Protein AF-G3J0A9-F1 (afdb_monomer)

Foldseek 3Di:
DPPQKAFLVRLLVVLCVLCVVVVLCVVPVDQSVVVSVVVPPPDDDPPRDCLDDFDWDADPVRGIIGGNVSSVCSNPPRVVVVSVVSVVLVVQCVVCVVVVHDDDDDPPDPDPPPDPPDDD

Solvent-accessible surface area (backbone atoms only — not comparable to full-atom values): 7684 Å² total; per-residue (Å²): 135,80,82,54,63,31,44,64,72,55,48,52,51,50,54,53,52,52,31,52,76,69,71,37,52,86,80,49,83,77,53,59,71,44,60,74,61,38,88,75,56,93,80,81,56,98,83,61,78,82,72,72,80,78,72,69,50,66,51,99,85,67,52,60,30,29,44,53,65,55,54,50,48,40,46,63,71,46,46,40,61,54,48,53,52,51,50,51,53,52,50,53,41,50,52,24,53,74,69,76,41,86,72,77,91,73,77,87,71,82,71,77,82,78,72,95,76,86,91,129

Structure (mmCIF, N/CA/C/O backbone):
data_AF-G3J0A9-F1
#
_entry.id   AF-G3J0A9-F1
#
loop_
_atom_site.group_PDB
_atom_site.id
_atom_site.type_symbol
_atom_site.label_atom_id
_atom_site.label_alt_id
_atom_site.label_comp_id
_atom_site.label_asym_id
_atom_site.label_entity_id
_atom_site.label_seq_id
_atom_site.pdbx_PDB_ins_code
_atom_site.Cartn_x
_atom_site.Cartn_y
_atom_site.Cartn_z
_atom_site.occupancy
_atom_site.B_iso_or_equiv
_atom_site.auth_seq_id
_atom_site.auth_comp_id
_atom_site.auth_asym_id
_atom_site.auth_atom_id
_atom_site.pdbx_PDB_model_num
ATOM 1 N N . MET A 1 1 ? -8.896 -13.079 22.895 1.00 36.56 1 MET A N 1
ATOM 2 C CA . MET A 1 1 ? -9.423 -12.081 21.939 1.00 36.56 1 MET A CA 1
ATOM 3 C C . MET A 1 1 ? -8.400 -10.963 21.813 1.00 36.56 1 MET A C 1
ATOM 5 O O . MET A 1 1 ? -8.344 -10.094 22.673 1.00 36.56 1 MET A O 1
ATOM 9 N N . THR A 1 2 ? -7.501 -11.029 20.832 1.00 47.47 2 THR A N 1
ATOM 10 C CA . THR A 1 2 ? -6.539 -9.943 20.605 1.00 47.47 2 THR A CA 1
ATOM 11 C C . THR A 1 2 ? -7.280 -8.804 19.923 1.00 47.47 2 THR A C 1
ATOM 13 O O . THR A 1 2 ? -7.850 -8.995 18.854 1.00 47.47 2 THR A O 1
ATOM 16 N N . ASN A 1 3 ? -7.329 -7.642 20.570 1.00 57.66 3 ASN A N 1
ATOM 17 C CA . ASN A 1 3 ? -7.919 -6.426 20.023 1.00 57.66 3 ASN A CA 1
ATOM 18 C C . ASN A 1 3 ? -7.131 -6.027 18.760 1.00 57.66 3 ASN A C 1
ATOM 20 O O . ASN A 1 3 ? -6.122 -5.334 18.840 1.00 57.66 3 ASN A O 1
ATOM 24 N N . SER A 1 4 ? -7.552 -6.508 17.589 1.00 80.06 4 SER A N 1
ATOM 25 C CA . SER A 1 4 ? -6.869 -6.302 16.302 1.00 80.06 4 SER A CA 1
ATOM 26 C C . SER A 1 4 ? -7.121 -4.907 15.712 1.00 80.06 4 SER A C 1
ATOM 28 O O . SER A 1 4 ? -7.035 -4.727 14.502 1.00 80.06 4 SER A O 1
ATOM 30 N N . GLN A 1 5 ? -7.493 -3.934 16.545 1.00 86.19 5 GLN A N 1
ATOM 31 C CA . GLN A 1 5 ? -7.826 -2.571 16.145 1.00 86.19 5 GLN A CA 1
ATOM 32 C C . GLN A 1 5 ? -6.594 -1.683 16.317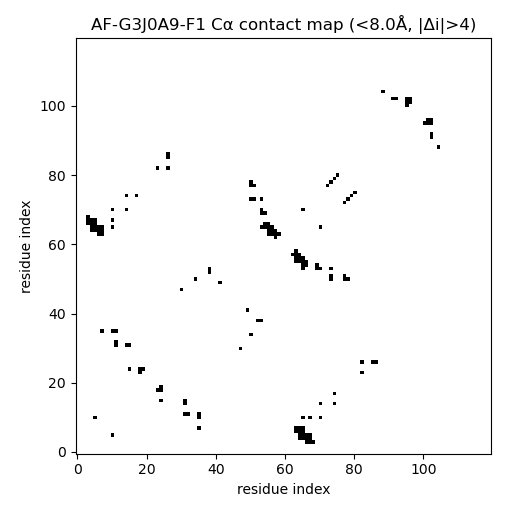 1.00 86.19 5 GLN A C 1
ATOM 34 O O . GLN A 1 5 ? -6.081 -1.511 17.421 1.00 86.19 5 GLN A O 1
ATOM 39 N N . LEU A 1 6 ? -6.124 -1.110 15.216 1.00 86.31 6 LEU A N 1
ATOM 40 C CA . LEU A 1 6 ? -4.974 -0.227 15.155 1.00 86.31 6 LEU A CA 1
ATOM 41 C C . LEU A 1 6 ? -5.435 1.229 15.016 1.00 86.31 6 LEU A C 1
ATOM 43 O O . LEU A 1 6 ? -6.221 1.539 14.116 1.00 86.31 6 LEU A O 1
ATOM 47 N N . PRO A 1 7 ? -4.936 2.161 15.844 1.00 85.75 7 PRO A N 1
ATOM 48 C CA . PRO A 1 7 ? -5.109 3.582 15.587 1.00 85.75 7 PRO A CA 1
ATOM 49 C C . PRO A 1 7 ? -4.359 3.989 14.302 1.00 85.75 7 PRO A C 1
ATOM 51 O O . PRO A 1 7 ? -3.405 3.311 13.902 1.00 85.75 7 PRO A O 1
ATOM 54 N N . PRO A 1 8 ? -4.714 5.128 13.675 1.00 82.56 8 PRO A N 1
ATOM 55 C CA . PRO A 1 8 ? -4.146 5.540 12.394 1.00 82.56 8 PRO A CA 1
ATOM 56 C C . PRO A 1 8 ? -2.609 5.543 12.351 1.00 82.56 8 PRO A C 1
ATOM 58 O O . PRO A 1 8 ? -2.064 4.966 11.413 1.00 82.56 8 PRO A O 1
ATOM 61 N N . PRO A 1 9 ? -1.874 6.065 13.359 1.00 81.50 9 PRO A N 1
ATOM 62 C CA . PRO A 1 9 ? -0.409 6.040 13.327 1.00 81.50 9 PRO A CA 1
ATOM 63 C C . PRO A 1 9 ? 0.183 4.623 13.305 1.00 81.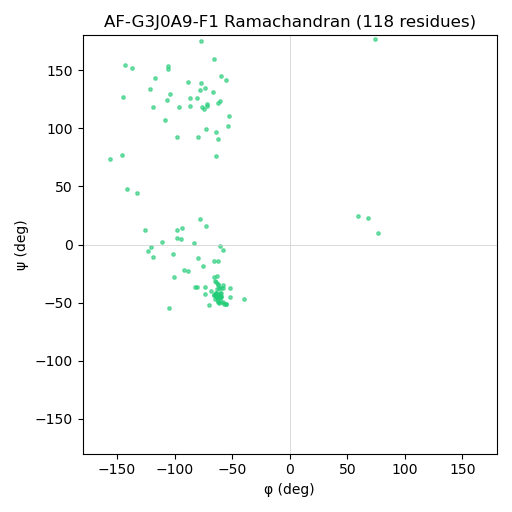50 9 PRO A C 1
ATOM 65 O O . PRO A 1 9 ? 1.207 4.384 12.666 1.00 81.50 9 PRO A O 1
ATOM 68 N N . GLN A 1 10 ? -0.460 3.665 13.981 1.00 85.38 10 GLN A N 1
ATOM 69 C CA . GLN A 1 10 ? -0.009 2.272 13.977 1.00 85.38 10 GLN A CA 1
ATOM 70 C C . GLN A 1 10 ? -0.313 1.588 12.643 1.00 85.38 10 GLN A C 1
ATOM 72 O O . GLN A 1 10 ? 0.525 0.830 12.159 1.00 85.38 10 GLN A O 1
ATOM 77 N N . ALA A 1 11 ? -1.452 1.903 12.018 1.00 83.06 11 ALA A N 1
ATOM 78 C CA . ALA A 1 11 ? -1.753 1.454 10.662 1.00 83.06 11 ALA A CA 1
ATOM 79 C C . ALA A 1 11 ? -0.701 1.969 9.658 1.00 83.06 11 ALA A C 1
ATOM 81 O O . ALA A 1 11 ? -0.156 1.168 8.904 1.00 83.06 11 ALA A O 1
ATOM 82 N N . VAL A 1 12 ? -0.314 3.256 9.723 1.00 79.19 12 VAL A N 1
ATOM 83 C CA . VAL A 1 12 ? 0.770 3.825 8.882 1.00 79.19 12 VAL A CA 1
ATOM 84 C C . VAL A 1 12 ? 2.059 3.040 9.057 1.00 79.19 12 VAL A C 1
ATOM 86 O O . VAL A 1 12 ? 2.674 2.597 8.085 1.00 79.19 12 VAL A O 1
ATOM 89 N N . ARG A 1 13 ? 2.466 2.836 10.311 1.00 83.62 13 ARG A N 1
ATOM 90 C CA . ARG A 1 13 ? 3.705 2.125 10.620 1.00 83.62 13 ARG A CA 1
ATOM 91 C C . ARG A 1 13 ? 3.682 0.686 10.103 1.00 83.62 13 ARG A C 1
ATOM 93 O O . ARG A 1 13 ? 4.713 0.207 9.629 1.00 83.62 13 ARG A O 1
ATOM 100 N N . TYR A 1 14 ? 2.536 0.011 10.177 1.00 88.06 14 TYR A N 1
ATOM 101 C CA . TYR A 1 14 ? 2.377 -1.341 9.649 1.00 88.06 14 TYR A CA 1
ATOM 102 C C . TYR A 1 14 ? 2.623 -1.383 8.138 1.00 88.06 14 TYR A C 1
ATOM 104 O O . TYR A 1 14 ? 3.451 -2.173 7.684 1.00 88.06 14 TYR A O 1
ATOM 112 N N . ILE A 1 15 ? 1.972 -0.501 7.373 1.00 84.06 15 ILE A N 1
ATOM 113 C CA . ILE A 1 15 ? 2.114 -0.475 5.911 1.00 84.06 15 ILE A CA 1
ATOM 114 C C . ILE A 1 15 ? 3.557 -0.129 5.514 1.00 84.06 15 ILE A C 1
ATOM 116 O O . ILE A 1 15 ? 4.143 -0.820 4.683 1.00 84.06 15 ILE A O 1
ATOM 120 N N . ASN A 1 16 ? 4.183 0.856 6.169 1.00 81.56 16 ASN A N 1
ATOM 121 C CA . ASN A 1 16 ? 5.590 1.199 5.917 1.00 81.56 16 ASN A CA 1
ATOM 122 C C . ASN A 1 16 ? 6.535 0.023 6.199 1.00 81.56 16 ASN A C 1
ATOM 124 O O . ASN A 1 16 ? 7.451 -0.249 5.423 1.00 81.56 16 ASN A O 1
ATOM 128 N N . THR A 1 17 ? 6.298 -0.704 7.294 1.00 88.00 17 THR A N 1
ATOM 129 C CA . THR A 1 17 ? 7.085 -1.899 7.629 1.00 88.00 17 THR A CA 1
ATOM 130 C C . THR A 1 17 ? 6.900 -2.985 6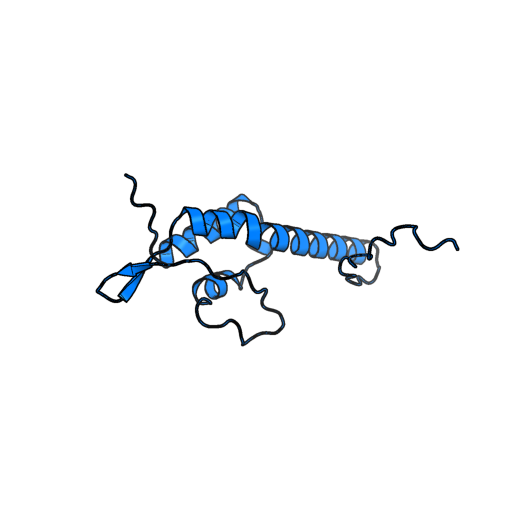.573 1.00 88.00 17 THR A C 1
ATOM 132 O O . THR A 1 17 ? 7.871 -3.629 6.181 1.00 88.00 17 THR A O 1
ATOM 135 N N . TRP A 1 18 ? 5.671 -3.188 6.094 1.00 89.75 18 TRP A N 1
ATOM 136 C CA . TRP A 1 18 ? 5.379 -4.157 5.042 1.00 89.75 18 TRP A CA 1
ATOM 137 C C . TRP A 1 18 ? 6.086 -3.795 3.730 1.00 89.75 18 TRP A C 1
ATOM 139 O O . TRP A 1 18 ? 6.738 -4.656 3.144 1.00 89.75 18 TRP A O 1
ATOM 149 N N . LEU A 1 19 ? 6.059 -2.531 3.308 1.00 85.75 19 LEU A N 1
ATOM 150 C CA . LEU A 1 19 ? 6.770 -2.084 2.104 1.00 85.75 19 LEU A CA 1
ATOM 151 C C . LEU A 1 19 ? 8.276 -2.270 2.217 1.00 85.75 19 LEU A C 1
ATOM 153 O O . LEU A 1 19 ? 8.902 -2.765 1.284 1.00 85.75 19 LEU A O 1
ATOM 157 N N . SER A 1 20 ? 8.843 -1.914 3.370 1.00 86.50 20 SER A N 1
ATOM 158 C CA . SER A 1 20 ? 10.267 -2.098 3.631 1.00 86.50 20 SER A CA 1
ATOM 159 C C . SER A 1 20 ? 10.673 -3.564 3.544 1.00 86.50 20 SER A C 1
ATOM 161 O O . SER A 1 20 ? 11.655 -3.883 2.881 1.00 86.50 20 SER A O 1
ATOM 163 N N . ARG A 1 21 ? 9.880 -4.464 4.133 1.00 90.94 21 ARG A N 1
ATOM 164 C CA . ARG A 1 21 ? 10.130 -5.912 4.086 1.00 90.94 21 ARG A CA 1
ATOM 165 C C . ARG A 1 21 ? 10.002 -6.515 2.688 1.00 90.94 21 ARG A C 1
ATOM 167 O O . ARG A 1 21 ? 10.646 -7.520 2.422 1.00 90.94 21 ARG A O 1
ATOM 174 N N . ASN A 1 22 ? 9.190 -5.917 1.818 1.00 89.19 22 ASN A N 1
ATOM 175 C CA . ASN A 1 22 ? 9.004 -6.367 0.437 1.00 89.1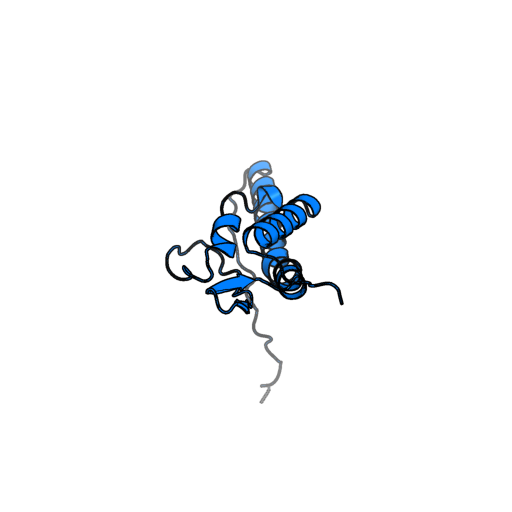9 22 ASN A CA 1
ATOM 176 C C . ASN A 1 22 ? 9.864 -5.578 -0.570 1.00 89.19 22 ASN A C 1
ATOM 178 O O . ASN A 1 22 ? 9.636 -5.677 -1.769 1.00 89.19 22 ASN A O 1
ATOM 182 N N . ASN A 1 23 ? 10.846 -4.791 -0.107 1.00 87.06 23 ASN A N 1
ATOM 183 C CA . ASN A 1 23 ? 11.725 -3.968 -0.950 1.00 87.06 23 ASN A CA 1
ATOM 184 C C . ASN A 1 23 ? 10.996 -2.929 -1.827 1.00 87.06 23 ASN A C 1
ATOM 186 O O . ASN A 1 23 ? 11.532 -2.453 -2.824 1.00 87.06 23 ASN A O 1
ATOM 190 N N . TYR A 1 24 ? 9.795 -2.510 -1.431 1.00 82.88 24 TYR A N 1
ATOM 191 C CA . TYR A 1 24 ? 8.999 -1.510 -2.148 1.00 82.88 24 TYR A CA 1
ATOM 192 C C . TYR A 1 24 ? 9.193 -0.080 -1.627 1.00 82.88 24 TYR A C 1
ATOM 194 O O . TYR A 1 24 ? 8.533 0.845 -2.101 1.00 82.88 24 TYR A O 1
ATOM 202 N N . SER A 1 25 ? 10.111 0.140 -0.679 1.00 76.62 25 SER A N 1
ATOM 203 C CA . SER A 1 25 ? 10.389 1.463 -0.095 1.00 76.62 25 SER A CA 1
ATOM 204 C C . SER A 1 25 ? 10.666 2.548 -1.143 1.00 76.62 25 SER A C 1
ATOM 206 O O . SER A 1 25 ? 10.243 3.687 -0.973 1.00 76.62 25 SER A O 1
ATOM 208 N N . GLY A 1 26 ? 11.360 2.199 -2.233 1.00 68.69 26 GLY A N 1
ATOM 209 C CA . GLY A 1 26 ? 11.710 3.132 -3.311 1.00 68.69 26 GLY A CA 1
ATOM 210 C C . GLY A 1 26 ? 10.575 3.421 -4.300 1.00 68.69 26 GLY A C 1
ATOM 211 O O . GLY A 1 26 ? 10.674 4.351 -5.095 1.00 68.69 26 GLY A O 1
ATOM 212 N N . VAL A 1 27 ? 9.488 2.649 -4.252 1.00 69.50 27 VAL A N 1
ATOM 213 C CA . VAL A 1 27 ? 8.359 2.756 -5.190 1.00 69.50 27 VAL A CA 1
ATOM 214 C C . VAL A 1 27 ? 7.309 3.768 -4.699 1.00 69.50 27 VAL A C 1
ATOM 216 O O . VAL A 1 27 ? 6.561 4.340 -5.497 1.00 69.50 27 VAL A O 1
ATOM 219 N N . PHE A 1 28 ? 7.286 4.023 -3.384 1.00 64.94 28 PHE A N 1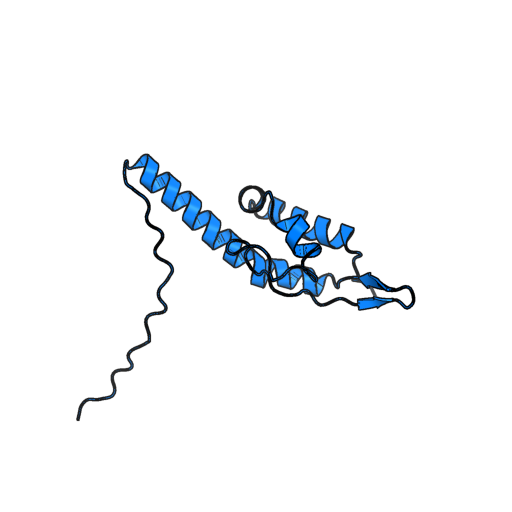
ATOM 220 C CA . PHE A 1 28 ? 6.261 4.806 -2.686 1.00 64.94 28 PHE A CA 1
ATOM 221 C C . PHE A 1 28 ? 6.795 5.875 -1.702 1.00 64.94 28 PHE A C 1
ATOM 223 O O . PHE A 1 28 ? 6.258 6.018 -0.603 1.00 64.94 28 PHE A O 1
ATOM 230 N N . PRO A 1 29 ? 7.818 6.679 -2.036 1.00 53.38 29 PRO A N 1
ATOM 231 C CA . PRO A 1 29 ? 8.406 7.601 -1.061 1.00 53.38 29 PRO A CA 1
ATOM 232 C C . PRO A 1 29 ? 7.438 8.693 -0.553 1.00 53.38 29 PRO A C 1
ATOM 234 O O . PRO A 1 29 ? 7.586 9.135 0.582 1.00 53.38 29 PRO A O 1
ATOM 237 N N . ASN A 1 30 ? 6.421 9.090 -1.336 1.00 52.31 30 ASN A N 1
ATOM 238 C CA . ASN A 1 30 ? 5.548 10.236 -1.017 1.00 52.31 30 ASN A CA 1
ATOM 239 C C . ASN A 1 30 ? 4.047 9.907 -0.832 1.00 52.31 30 ASN A C 1
ATOM 241 O O . ASN A 1 30 ? 3.301 10.752 -0.339 1.00 52.31 30 ASN A O 1
ATOM 245 N N . ASP A 1 31 ? 3.590 8.694 -1.166 1.00 56.34 31 ASP A N 1
ATOM 246 C CA . ASP A 1 31 ? 2.150 8.404 -1.339 1.00 56.34 31 ASP A CA 1
ATOM 247 C C . ASP A 1 31 ? 1.490 7.671 -0.146 1.00 56.34 31 ASP A C 1
ATOM 249 O O . ASP A 1 31 ? 0.266 7.567 -0.077 1.00 56.34 31 ASP A O 1
ATOM 253 N N . LEU A 1 32 ? 2.257 7.207 0.849 1.00 52.97 32 LEU A N 1
ATOM 254 C CA . LEU A 1 32 ? 1.725 6.441 1.996 1.00 52.97 32 LEU A CA 1
ATOM 255 C C . LEU A 1 32 ? 1.100 7.274 3.107 1.00 52.97 32 LEU A C 1
ATOM 257 O O . LEU A 1 32 ? 0.108 6.874 3.720 1.00 52.97 32 LEU A O 1
ATOM 261 N N . ALA A 1 33 ? 1.680 8.443 3.368 1.00 50.34 33 ALA A N 1
ATOM 262 C CA . ALA A 1 33 ? 1.084 9.414 4.273 1.00 50.34 33 ALA A CA 1
ATOM 263 C C . ALA A 1 33 ? -0.244 9.946 3.701 1.00 50.34 33 ALA A C 1
ATOM 265 O O . ALA A 1 33 ? -1.169 10.217 4.466 1.00 50.34 33 ALA A O 1
ATOM 266 N N . LEU A 1 34 ? -0.359 10.021 2.365 1.00 47.62 34 LEU A N 1
ATOM 267 C CA . LEU A 1 34 ? -1.602 10.325 1.656 1.00 47.62 34 LEU A CA 1
ATOM 268 C C . LEU A 1 34 ? -2.598 9.177 1.771 1.00 47.62 34 LEU A C 1
ATOM 270 O O . LEU A 1 34 ? -3.677 9.426 2.274 1.00 47.62 34 LEU A O 1
ATOM 274 N N . LEU A 1 35 ? -2.222 7.938 1.458 1.00 52.25 35 LEU A N 1
ATOM 275 C CA . LEU A 1 35 ? -3.032 6.712 1.586 1.00 52.25 35 LEU A CA 1
ATOM 276 C C . LEU A 1 35 ? -3.909 6.626 2.845 1.00 52.25 35 LEU A C 1
ATOM 278 O O . LEU A 1 35 ? -5.097 6.314 2.775 1.00 52.25 35 LEU A O 1
ATOM 282 N N . LEU A 1 36 ? -3.333 6.930 4.010 1.00 53.62 36 LEU A N 1
ATOM 283 C CA . LEU A 1 36 ? -4.045 6.873 5.292 1.00 53.62 36 LEU A CA 1
ATOM 284 C C . LEU A 1 36 ? -4.699 8.201 5.687 1.00 53.62 36 LEU A C 1
ATOM 286 O O . LEU A 1 36 ? -5.677 8.200 6.439 1.00 53.62 36 LEU A O 1
ATOM 290 N N . ALA A 1 37 ? -4.227 9.324 5.142 1.00 48.09 37 ALA A N 1
ATOM 291 C CA . ALA A 1 37 ? -4.948 10.596 5.177 1.00 48.09 37 ALA A CA 1
ATOM 292 C C . ALA A 1 37 ? -6.135 10.635 4.177 1.00 48.09 37 ALA A C 1
ATOM 294 O O . ALA A 1 37 ? -7.056 11.440 4.336 1.00 48.09 37 ALA A O 1
ATOM 295 N N . GLU A 1 38 ? -6.155 9.748 3.174 1.00 45.91 38 GLU A N 1
ATOM 296 C CA . GLU A 1 38 ? -7.013 9.754 1.978 1.00 45.91 38 GLU A CA 1
ATOM 297 C C . GLU A 1 38 ? -8.300 8.939 2.075 1.00 45.91 38 GLU A C 1
ATOM 299 O O . GLU A 1 38 ? -9.063 8.898 1.112 1.00 45.91 38 GLU A O 1
ATOM 304 N N . ASN A 1 39 ? -8.716 8.531 3.275 1.00 49.25 39 ASN A N 1
ATOM 305 C CA . ASN A 1 39 ? -10.161 8.404 3.516 1.00 49.25 39 ASN A CA 1
ATOM 306 C C . ASN A 1 39 ? -10.905 9.756 3.277 1.00 49.25 39 ASN A C 1
ATOM 308 O O . ASN A 1 39 ? -12.131 9.807 3.357 1.00 49.25 39 ASN A O 1
ATOM 312 N N . ARG A 1 40 ? -10.182 10.861 2.988 1.00 40.69 40 ARG A N 1
ATOM 313 C CA . ARG A 1 40 ? -10.700 12.215 2.721 1.00 40.69 40 ARG A CA 1
ATOM 314 C C . ARG A 1 40 ? -10.330 12.886 1.379 1.00 40.69 40 ARG A C 1
ATOM 316 O O . ARG A 1 40 ? -10.841 13.982 1.156 1.00 40.69 40 ARG A O 1
ATOM 323 N N . ARG A 1 41 ? -9.475 12.347 0.495 1.00 42.84 41 ARG A N 1
ATOM 324 C CA . ARG A 1 41 ? -8.973 13.121 -0.678 1.00 42.84 41 ARG A CA 1
ATOM 325 C C . ARG A 1 41 ? -8.835 12.339 -1.995 1.00 42.84 41 ARG A C 1
ATOM 327 O O . ARG A 1 41 ? -7.899 12.542 -2.747 1.00 42.84 41 ARG A O 1
ATOM 334 N N . ILE A 1 42 ? -9.862 11.578 -2.363 1.00 45.34 42 ILE A N 1
ATOM 335 C CA . ILE A 1 42 ? -9.956 10.836 -3.643 1.00 45.34 42 ILE A CA 1
ATOM 336 C C . ILE A 1 42 ? -9.915 11.749 -4.910 1.00 45.34 42 ILE A C 1
ATOM 338 O O . ILE A 1 42 ? -9.967 11.260 -6.034 1.00 45.34 42 ILE A O 1
ATOM 342 N N . THR A 1 43 ? -9.821 13.081 -4.785 1.00 40.81 43 THR A N 1
ATOM 343 C CA . THR A 1 43 ? -10.163 14.027 -5.867 1.00 40.81 43 THR A CA 1
ATOM 344 C C . THR A 1 43 ? -9.095 15.054 -6.267 1.00 40.81 43 THR A C 1
ATOM 346 O O . THR A 1 43 ? -9.441 15.988 -6.985 1.00 40.81 43 THR A O 1
ATOM 349 N N . ARG A 1 44 ? -7.821 14.959 -5.845 1.00 40.56 44 ARG A N 1
ATOM 350 C CA . ARG A 1 44 ? -6.867 16.080 -6.066 1.00 40.56 44 ARG A CA 1
ATOM 351 C C . ARG A 1 44 ? -5.603 15.826 -6.888 1.00 40.56 44 ARG A C 1
ATOM 353 O O . ARG A 1 44 ? -4.894 16.795 -7.135 1.00 40.56 44 ARG A O 1
ATOM 360 N N . SER A 1 45 ? -5.323 14.615 -7.367 1.00 42.50 45 SER A N 1
ATOM 361 C CA . SER A 1 45 ? -4.199 14.416 -8.292 1.00 42.50 45 SER A CA 1
ATOM 362 C C . SER A 1 45 ? -4.506 13.344 -9.339 1.00 42.50 45 SER A C 1
ATOM 364 O O . SER A 1 45 ? -4.872 12.234 -8.955 1.00 42.50 45 SER A O 1
ATOM 366 N N . PRO A 1 46 ? -4.347 13.634 -10.645 1.00 46.53 46 PRO A N 1
ATOM 367 C CA . PRO A 1 46 ? -4.558 12.654 -11.712 1.00 46.53 46 PRO A CA 1
ATOM 368 C C . PRO A 1 46 ? -3.536 11.502 -11.687 1.00 46.53 46 PRO A C 1
ATOM 370 O O . PRO A 1 46 ? -3.774 10.479 -12.315 1.00 46.53 46 PRO A O 1
ATOM 373 N N . ASN A 1 47 ? -2.438 11.643 -10.930 1.00 45.81 47 ASN A N 1
ATOM 374 C CA . ASN A 1 47 ? -1.351 10.660 -10.853 1.00 45.81 47 ASN A CA 1
ATOM 375 C C . ASN A 1 47 ? -1.260 9.932 -9.499 1.00 45.81 47 ASN A C 1
ATOM 377 O O . ASN A 1 47 ? -0.340 9.137 -9.298 1.00 45.81 47 ASN A O 1
ATOM 381 N N . VAL A 1 48 ? -2.173 10.201 -8.556 1.00 44.28 48 VAL A N 1
ATOM 382 C CA . VAL A 1 48 ? -2.225 9.457 -7.288 1.00 44.28 48 VAL A CA 1
ATOM 383 C C . VAL A 1 48 ? -3.079 8.219 -7.507 1.00 44.28 48 VAL A C 1
ATOM 385 O O . VAL A 1 48 ? -4.248 8.303 -7.888 1.00 44.28 48 VAL A O 1
ATOM 388 N N . ILE A 1 49 ? -2.468 7.056 -7.308 1.00 49.91 49 ILE A N 1
ATOM 389 C CA . ILE A 1 49 ? -3.147 5.780 -7.485 1.00 49.91 49 ILE A CA 1
ATOM 390 C C . ILE A 1 49 ? -4.225 5.665 -6.406 1.00 49.91 49 ILE A C 1
ATOM 392 O O . ILE A 1 49 ? -3.993 5.945 -5.237 1.00 49.91 49 ILE A O 1
ATOM 396 N N . LYS A 1 50 ? -5.443 5.301 -6.804 1.00 55.56 50 LYS A N 1
ATOM 397 C CA . LYS A 1 50 ? -6.565 5.140 -5.877 1.00 55.56 50 LYS A CA 1
ATOM 398 C C . LYS A 1 50 ? -6.429 3.789 -5.192 1.00 55.56 50 LYS A C 1
ATOM 400 O O . LYS A 1 50 ? -6.924 2.789 -5.694 1.00 55.56 50 LYS A O 1
ATOM 405 N N . TYR A 1 51 ? -5.784 3.751 -4.038 1.00 55.41 51 TYR A N 1
ATOM 406 C CA . TYR A 1 51 ? -5.493 2.508 -3.314 1.00 55.41 51 TYR A CA 1
ATOM 407 C C . TYR A 1 51 ? -6.708 1.845 -2.635 1.00 55.41 51 TYR A C 1
ATOM 409 O O . TYR A 1 51 ? -6.557 0.990 -1.770 1.00 55.41 51 TYR A O 1
ATOM 417 N N . GLY A 1 52 ? -7.928 2.227 -3.011 1.00 55.22 52 GLY A N 1
ATOM 418 C CA . GLY A 1 52 ? -9.149 1.772 -2.358 1.00 55.22 52 GLY A CA 1
ATOM 419 C C . GLY A 1 52 ? -9.376 2.415 -0.987 1.00 55.22 52 GLY A C 1
ATOM 420 O O . GLY A 1 52 ? -8.595 3.234 -0.501 1.00 55.22 52 GLY A O 1
ATOM 421 N N . ARG A 1 53 ? -10.512 2.078 -0.372 1.00 67.88 53 ARG A N 1
ATOM 422 C CA . ARG A 1 53 ? -10.927 2.600 0.933 1.00 67.88 53 ARG A CA 1
ATOM 423 C C . ARG A 1 53 ? -10.776 1.513 1.988 1.00 67.88 53 ARG A C 1
ATOM 425 O O . ARG A 1 53 ? -11.388 0.460 1.860 1.00 67.88 53 ARG A O 1
ATOM 432 N N . ILE A 1 54 ? -10.033 1.795 3.054 1.00 73.69 54 ILE A N 1
ATOM 433 C CA . ILE A 1 54 ? -9.919 0.884 4.199 1.00 73.69 54 ILE A CA 1
ATOM 434 C C . ILE A 1 54 ? -11.154 1.061 5.097 1.00 73.69 54 ILE A C 1
ATOM 436 O O . ILE A 1 54 ? -11.417 2.201 5.519 1.00 73.69 54 ILE A O 1
ATOM 440 N N . PRO A 1 55 ? -11.896 -0.017 5.416 1.00 77.88 55 PRO A N 1
ATOM 441 C CA . PRO A 1 55 ? -12.919 0.012 6.453 1.00 77.88 55 PRO A CA 1
ATOM 442 C C . PRO A 1 55 ? -12.342 0.498 7.787 1.00 77.88 55 PRO A C 1
ATOM 444 O O . PRO A 1 55 ? -11.214 0.176 8.157 1.00 77.88 55 PRO A O 1
ATOM 447 N N . PHE A 1 56 ? -13.117 1.295 8.517 1.00 82.50 56 PHE A N 1
ATOM 448 C CA . PHE A 1 56 ? -12.716 1.797 9.826 1.00 82.50 56 PHE A CA 1
ATOM 449 C C . PHE A 1 56 ? -13.904 1.853 10.777 1.00 82.50 56 PHE A C 1
ATOM 451 O O . PHE A 1 56 ? -15.050 2.035 10.359 1.00 82.50 56 PHE A O 1
ATOM 458 N N . SER A 1 57 ? -13.599 1.776 12.065 1.00 82.00 57 SER A N 1
ATOM 459 C CA . SER A 1 57 ? -14.556 1.979 13.147 1.00 82.00 57 SER A CA 1
ATOM 460 C C . SER A 1 57 ? -14.325 3.335 13.804 1.00 82.00 57 SER A C 1
ATOM 462 O O . SER A 1 57 ? -13.216 3.876 13.773 1.00 82.00 57 SER A O 1
ATOM 464 N N . LYS A 1 58 ? -15.380 3.896 14.400 1.00 84.62 58 LYS A N 1
ATOM 465 C CA . LYS A 1 58 ? -15.297 5.084 15.254 1.00 84.62 58 LYS A CA 1
ATOM 466 C C . LYS A 1 58 ? -15.823 4.761 16.641 1.00 84.62 58 LYS A C 1
ATOM 468 O O . LYS A 1 58 ? -16.885 4.157 16.758 1.00 84.62 58 LYS A O 1
ATOM 473 N N . ASP A 1 59 ? -15.092 5.172 17.671 1.00 83.25 59 ASP A N 1
ATOM 474 C CA . ASP A 1 59 ? -15.601 5.114 19.040 1.00 83.25 59 ASP A CA 1
ATOM 475 C C . ASP A 1 59 ? -16.595 6.257 19.323 1.00 83.25 59 ASP A C 1
ATOM 477 O O . ASP A 1 59 ? -16.796 7.163 18.506 1.00 83.25 59 ASP A O 1
ATOM 481 N N . SER A 1 60 ? -17.208 6.242 20.508 1.00 87.31 60 SER A N 1
ATOM 482 C CA . SER A 1 60 ? -18.145 7.283 20.957 1.00 87.31 60 SER A CA 1
ATOM 483 C C . SER A 1 60 ? -17.517 8.677 21.083 1.00 87.31 60 SER A C 1
ATOM 485 O O . SER A 1 60 ? -18.236 9.669 21.165 1.00 87.31 60 SER A O 1
ATOM 487 N N . LYS A 1 61 ? -16.182 8.772 21.074 1.00 87.94 61 LYS A N 1
ATOM 488 C CA . LYS A 1 61 ? -15.406 10.020 21.089 1.00 87.94 61 LYS A CA 1
ATOM 489 C C . LYS A 1 61 ? -14.952 10.431 19.681 1.00 87.94 61 LYS A C 1
ATOM 491 O O . LYS A 1 61 ? -14.195 11.390 19.540 1.00 87.94 61 LYS A O 1
ATOM 496 N N . GLY A 1 62 ? -15.384 9.712 18.642 1.00 81.44 62 GLY A N 1
ATOM 497 C CA . GLY A 1 62 ? -15.042 9.967 17.245 1.00 81.44 62 GLY A CA 1
ATOM 498 C C . GLY A 1 62 ? -13.633 9.526 16.836 1.00 81.44 62 GLY A C 1
ATOM 499 O O . GLY A 1 62 ? -13.193 9.870 15.734 1.00 81.44 62 GLY A O 1
ATOM 500 N N . ARG A 1 63 ? -12.913 8.776 17.679 1.00 82.06 63 ARG A N 1
ATOM 501 C CA . ARG A 1 63 ? -11.572 8.264 17.363 1.00 82.06 63 ARG A CA 1
ATOM 502 C C . ARG A 1 63 ? -11.683 7.125 16.363 1.00 82.06 63 ARG A C 1
ATOM 504 O O . ARG A 1 63 ? -12.509 6.236 16.527 1.00 82.06 63 ARG A O 1
ATOM 511 N N . ILE A 1 64 ? -10.835 7.163 15.342 1.00 83.25 64 ILE A N 1
ATOM 512 C CA . ILE A 1 64 ? -10.816 6.179 14.258 1.00 83.25 64 ILE A CA 1
ATOM 513 C C . ILE A 1 64 ? -9.904 5.009 14.637 1.00 83.25 64 ILE A C 1
ATOM 515 O O . ILE A 1 64 ? -8.815 5.231 15.169 1.00 83.25 64 ILE A O 1
ATOM 519 N N . SER A 1 65 ? -10.312 3.786 14.308 1.00 85.12 65 SER A N 1
ATOM 520 C CA . SER A 1 65 ? -9.461 2.594 14.345 1.00 85.12 65 SER A CA 1
ATOM 521 C C . SER A 1 65 ? -9.666 1.725 13.105 1.00 85.12 65 SER A C 1
ATOM 523 O O . SER A 1 65 ? -10.741 1.722 12.505 1.00 85.12 65 SER A O 1
ATOM 525 N N . TYR A 1 66 ? -8.627 0.989 12.727 1.00 86.19 66 TYR A N 1
ATOM 526 C CA . TYR A 1 66 ? -8.603 0.089 11.578 1.00 86.19 66 TYR A CA 1
ATOM 527 C C . TYR A 1 66 ? -8.389 -1.339 12.048 1.00 86.19 66 TYR A C 1
ATOM 529 O O . TYR A 1 66 ? -7.583 -1.563 12.951 1.00 86.19 66 TYR A O 1
ATOM 537 N N . ARG A 1 67 ? -9.026 -2.326 11.419 1.00 89.44 67 ARG A N 1
ATOM 538 C CA . ARG A 1 67 ? -8.683 -3.718 11.720 1.00 89.44 67 ARG A CA 1
ATOM 539 C C . ARG A 1 67 ? -7.384 -4.093 11.027 1.00 89.44 67 ARG A C 1
ATOM 541 O O . ARG A 1 67 ? -7.158 -3.752 9.872 1.00 89.44 67 ARG A O 1
ATOM 548 N N . LEU A 1 68 ? -6.536 -4.830 11.732 1.00 88.25 68 LEU A N 1
ATOM 549 C CA . LEU A 1 68 ? -5.279 -5.338 11.192 1.00 88.25 68 LEU A CA 1
ATOM 550 C C . LEU A 1 68 ? -5.494 -6.208 9.941 1.00 88.25 68 LEU A C 1
ATOM 552 O O . LEU A 1 68 ? -4.660 -6.174 9.043 1.00 88.25 68 LEU A O 1
ATOM 556 N N . GLU A 1 69 ? -6.590 -6.967 9.881 1.00 89.56 69 GLU A N 1
ATOM 557 C CA . GLU A 1 69 ? -6.975 -7.758 8.703 1.00 89.56 69 GLU A CA 1
ATOM 558 C C . GLU A 1 69 ? -7.232 -6.867 7.482 1.00 89.56 69 GLU A C 1
ATOM 560 O O . GLU A 1 69 ? -6.586 -7.057 6.459 1.00 89.56 69 GLU A O 1
ATOM 565 N N . ASP A 1 70 ? -8.020 -5.799 7.640 1.00 86.31 70 ASP A N 1
ATOM 566 C CA . ASP A 1 70 ? -8.306 -4.840 6.569 1.00 86.31 70 ASP A CA 1
ATOM 567 C C . ASP A 1 70 ? -7.010 -4.171 6.055 1.00 86.31 70 ASP A C 1
ATOM 569 O O . ASP A 1 70 ? -6.841 -3.939 4.857 1.00 86.31 70 ASP A O 1
ATOM 573 N N . ILE A 1 71 ? -6.053 -3.887 6.951 1.00 84.94 71 ILE A N 1
ATOM 574 C CA . ILE A 1 71 ? -4.735 -3.345 6.574 1.00 84.94 71 ILE A CA 1
ATOM 575 C C . ILE A 1 71 ? -3.891 -4.381 5.817 1.00 84.94 71 ILE A C 1
ATOM 577 O O . ILE A 1 71 ? -3.196 -4.029 4.863 1.00 84.94 71 ILE A O 1
ATOM 581 N N . ARG A 1 72 ? -3.924 -5.654 6.225 1.00 88.62 72 ARG A N 1
ATOM 582 C CA . ARG A 1 72 ? -3.213 -6.737 5.525 1.00 88.62 72 ARG A CA 1
ATOM 583 C C . 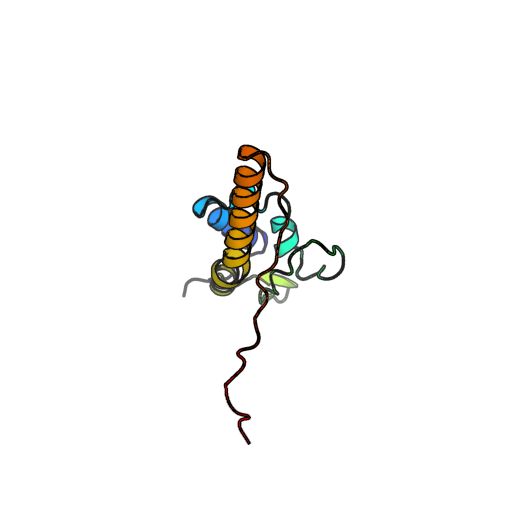ARG A 1 72 ? -3.773 -6.959 4.128 1.00 88.62 72 ARG A C 1
ATOM 585 O O . ARG A 1 72 ? -2.987 -7.088 3.191 1.00 88.62 72 ARG A O 1
ATOM 592 N N . ASP A 1 73 ? -5.091 -6.957 3.998 1.00 87.38 73 ASP A N 1
ATOM 593 C CA . ASP A 1 73 ? -5.770 -7.113 2.716 1.00 87.38 73 ASP A CA 1
ATOM 594 C C . ASP A 1 73 ? -5.460 -5.941 1.789 1.00 87.38 73 ASP A C 1
ATOM 596 O O . ASP A 1 73 ? -5.122 -6.161 0.627 1.00 87.38 73 ASP A O 1
ATOM 600 N N . LEU A 1 74 ? -5.452 -4.706 2.306 1.00 83.44 74 LEU A N 1
ATOM 601 C CA . LEU A 1 74 ? -4.977 -3.547 1.548 1.00 83.44 74 LEU A CA 1
ATOM 602 C C . LEU A 1 74 ? -3.548 -3.771 1.025 1.00 83.44 74 LEU A C 1
ATOM 604 O O . LEU A 1 74 ? -3.290 -3.574 -0.163 1.00 83.44 74 LEU A O 1
ATOM 608 N N . CYS A 1 75 ? -2.615 -4.168 1.895 1.00 85.12 75 CYS A N 1
ATOM 609 C CA . CYS A 1 75 ? -1.224 -4.393 1.505 1.00 85.12 75 CYS A CA 1
ATOM 610 C C . CYS A 1 75 ? -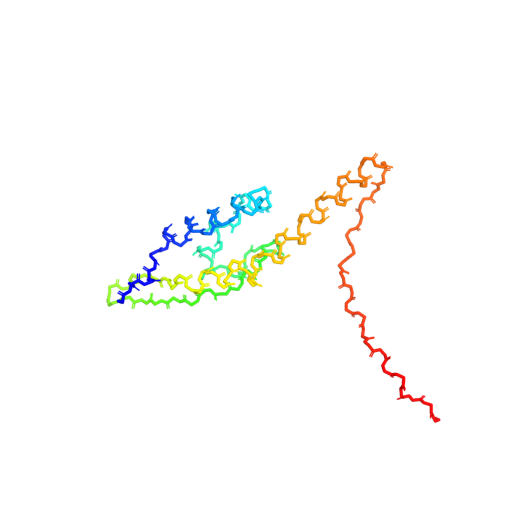1.098 -5.445 0.394 1.00 85.12 75 CYS A C 1
ATOM 612 O O . CYS A 1 75 ? -0.434 -5.201 -0.611 1.00 85.12 75 CYS A O 1
ATOM 614 N N . ASN A 1 76 ? -1.743 -6.598 0.562 1.00 88.62 76 ASN A N 1
ATOM 615 C CA . ASN A 1 76 ? -1.545 -7.742 -0.325 1.00 88.62 76 ASN A CA 1
ATOM 616 C C . ASN A 1 76 ? -2.368 -7.668 -1.615 1.00 88.62 76 ASN A C 1
ATOM 618 O O . ASN A 1 76 ? -1.870 -8.080 -2.658 1.00 88.62 76 ASN A O 1
ATOM 622 N N . ASN A 1 77 ? -3.597 -7.150 -1.557 1.00 84.88 77 ASN A N 1
ATOM 623 C CA . ASN A 1 77 ? -4.532 -7.210 -2.683 1.00 84.88 77 ASN A CA 1
ATOM 624 C C . ASN A 1 77 ? -4.604 -5.898 -3.467 1.00 84.88 77 ASN A C 1
ATOM 626 O O . ASN A 1 77 ? -4.886 -5.927 -4.660 1.00 84.88 77 ASN A O 1
ATOM 630 N N . ALA A 1 78 ? -4.348 -4.752 -2.826 1.00 78.94 78 ALA A N 1
ATOM 631 C CA . ALA A 1 78 ? -4.374 -3.456 -3.502 1.00 78.94 78 ALA A CA 1
ATOM 632 C C . ALA A 1 78 ? -2.964 -2.913 -3.752 1.00 78.94 78 ALA A C 1
ATOM 634 O O . ALA A 1 78 ? -2.617 -2.611 -4.888 1.00 78.94 78 ALA A O 1
ATOM 635 N N . ILE A 1 79 ? -2.133 -2.798 -2.710 1.00 79.88 79 ILE A N 1
ATOM 636 C CA . ILE A 1 79 ? -0.824 -2.133 -2.814 1.00 79.88 79 ILE A CA 1
ATOM 637 C C . ILE A 1 79 ? 0.190 -2.997 -3.575 1.00 79.88 79 ILE A C 1
ATOM 639 O O . ILE A 1 79 ? 0.922 -2.470 -4.410 1.00 79.88 79 ILE A O 1
ATOM 643 N N . LYS A 1 80 ? 0.245 -4.309 -3.315 1.00 84.94 80 LYS A N 1
ATOM 644 C CA . LYS A 1 80 ? 1.247 -5.197 -3.922 1.00 84.94 80 LYS A CA 1
ATOM 645 C C . LYS A 1 80 ? 1.231 -5.192 -5.460 1.00 84.94 80 LYS A C 1
ATOM 647 O O . LYS A 1 80 ? 2.296 -4.917 -6.010 1.00 84.94 80 LYS A O 1
ATOM 652 N N . PRO A 1 81 ? 0.094 -5.392 -6.159 1.00 82.88 81 PRO A N 1
ATOM 653 C CA . PRO A 1 81 ? 0.084 -5.369 -7.626 1.00 82.88 81 PRO A CA 1
ATOM 654 C C . PRO A 1 81 ? 0.604 -4.048 -8.205 1.00 82.88 81 PRO A C 1
ATOM 656 O O . PRO A 1 81 ? 1.352 -4.036 -9.177 1.00 82.88 81 PRO A O 1
ATOM 659 N N . ILE A 1 82 ? 0.277 -2.927 -7.556 1.00 77.62 82 ILE A N 1
ATOM 660 C CA . ILE A 1 82 ? 0.752 -1.598 -7.955 1.00 77.62 82 ILE A CA 1
ATOM 661 C C . ILE A 1 82 ? 2.270 -1.477 -7.777 1.00 77.62 82 ILE A C 1
ATOM 663 O O . ILE A 1 82 ? 2.959 -0.910 -8.628 1.00 77.62 82 ILE A O 1
ATOM 667 N N . CYS A 1 83 ? 2.802 -1.968 -6.655 1.00 79.56 83 CYS A N 1
ATOM 668 C CA . CYS A 1 83 ? 4.241 -1.982 -6.417 1.00 79.56 83 CYS A CA 1
ATOM 669 C C . CYS A 1 83 ? 4.974 -2.802 -7.479 1.00 79.56 83 CYS A C 1
ATOM 671 O O . CYS A 1 83 ? 5.999 -2.354 -7.991 1.00 79.56 83 CYS A O 1
ATOM 673 N N . GLU A 1 84 ? 4.447 -3.981 -7.807 1.00 84.94 84 GLU A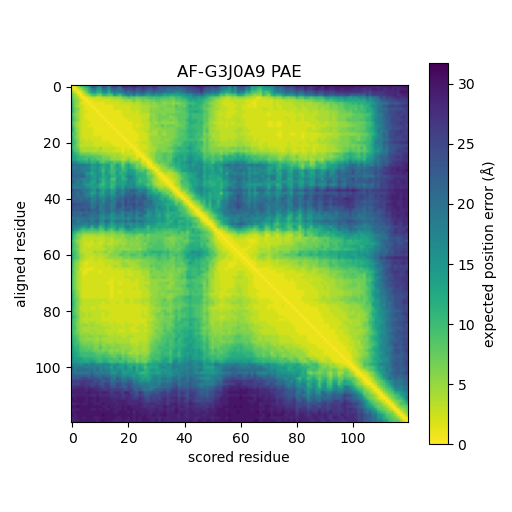 N 1
ATOM 674 C CA . GLU A 1 84 ? 5.012 -4.879 -8.815 1.00 84.94 84 GLU A CA 1
ATOM 675 C C . GLU A 1 84 ? 4.993 -4.235 -10.204 1.00 84.94 84 GLU A C 1
ATOM 677 O O . GLU A 1 84 ? 6.026 -4.204 -10.873 1.00 84.94 84 GLU A O 1
ATOM 682 N N . GLU A 1 85 ? 3.873 -3.627 -10.600 1.00 81.94 85 GLU A N 1
ATOM 683 C CA . GLU A 1 85 ? 3.758 -2.899 -11.866 1.00 81.94 85 GLU A CA 1
ATOM 684 C C . GLU A 1 85 ? 4.761 -1.738 -11.940 1.00 81.94 85 GLU A C 1
ATOM 686 O O . GLU A 1 85 ? 5.521 -1.617 -12.904 1.00 81.94 85 GLU A O 1
ATOM 691 N N . ARG A 1 86 ? 4.825 -0.891 -10.906 1.00 77.56 86 ARG A N 1
ATOM 692 C CA . ARG A 1 86 ? 5.761 0.242 -10.883 1.00 77.56 86 ARG A CA 1
ATOM 693 C C . ARG A 1 86 ? 7.219 -0.208 -10.900 1.00 77.56 86 ARG A C 1
ATOM 695 O O . ARG A 1 86 ? 8.031 0.444 -11.558 1.00 77.56 86 ARG A O 1
ATOM 702 N N . LEU A 1 87 ? 7.555 -1.293 -10.204 1.00 83.38 87 LEU A N 1
ATOM 703 C CA . LEU A 1 87 ? 8.904 -1.853 -10.220 1.00 83.38 87 LEU A CA 1
ATOM 704 C C . LEU A 1 87 ? 9.257 -2.382 -11.615 1.00 83.38 87 LEU A C 1
ATOM 706 O O . LEU A 1 87 ? 10.337 -2.081 -12.119 1.00 83.38 87 LEU A O 1
ATOM 710 N N . ALA A 1 88 ? 8.333 -3.086 -12.273 1.00 84.38 88 ALA A N 1
ATOM 711 C CA . ALA A 1 88 ? 8.519 -3.550 -13.645 1.00 84.38 88 ALA A CA 1
ATOM 712 C C . ALA A 1 88 ? 8.729 -2.377 -14.618 1.00 84.38 88 ALA A C 1
ATOM 714 O O . ALA A 1 88 ? 9.631 -2.418 -15.453 1.00 84.38 88 ALA A O 1
ATOM 715 N N . ILE A 1 89 ? 7.965 -1.289 -14.468 1.00 81.06 89 ILE A N 1
ATOM 716 C CA . ILE A 1 89 ? 8.151 -0.058 -15.252 1.00 81.06 89 ILE A CA 1
ATOM 717 C C . ILE A 1 89 ? 9.528 0.562 -14.990 1.00 81.06 89 ILE A C 1
ATOM 719 O O . ILE A 1 89 ? 10.183 1.010 -15.930 1.00 81.06 89 ILE A O 1
ATOM 723 N N . GLN A 1 90 ? 9.973 0.627 -13.732 1.00 82.00 90 GLN A N 1
ATOM 724 C CA . GLN A 1 90 ? 11.289 1.172 -13.382 1.00 82.00 90 GLN A CA 1
ATOM 725 C C . GLN A 1 90 ? 12.427 0.347 -13.989 1.00 82.00 90 GLN A C 1
ATOM 727 O O . GLN A 1 90 ? 13.338 0.930 -14.575 1.00 82.00 90 GLN A O 1
ATOM 732 N N . LEU A 1 91 ? 12.349 -0.982 -13.900 1.00 85.19 91 LEU A N 1
ATOM 733 C CA . LEU A 1 91 ? 13.328 -1.893 -14.495 1.00 85.19 91 LEU A CA 1
ATOM 734 C C . LEU A 1 91 ? 13.355 -1.756 -16.019 1.00 85.19 91 LEU A C 1
ATOM 736 O O . LEU A 1 91 ? 14.405 -1.486 -16.589 1.00 85.19 91 LEU A O 1
ATOM 740 N N . ALA A 1 92 ? 12.195 -1.801 -16.673 1.00 83.81 92 ALA A N 1
ATOM 741 C CA . ALA A 1 92 ? 12.122 -1.678 -18.125 1.00 83.81 92 ALA A CA 1
ATOM 742 C C . ALA A 1 92 ? 12.599 -0.302 -18.633 1.00 83.81 92 ALA A C 1
ATOM 744 O O . ALA A 1 92 ? 13.185 -0.204 -19.713 1.00 83.81 92 ALA A O 1
ATOM 745 N N . LYS A 1 93 ? 12.399 0.770 -17.850 1.00 83.00 93 LYS A N 1
ATOM 746 C CA . LYS A 1 93 ? 13.002 2.085 -18.118 1.00 83.00 93 LYS A CA 1
ATOM 747 C C . LYS A 1 93 ? 14.521 2.045 -18.000 1.00 83.00 93 LYS A C 1
ATOM 749 O O . LYS A 1 93 ? 15.193 2.580 -18.877 1.00 83.00 93 LYS A O 1
ATOM 754 N N . ALA A 1 94 ? 15.051 1.442 -16.938 1.00 83.69 94 ALA A N 1
ATOM 755 C CA . ALA A 1 94 ? 16.491 1.322 -16.734 1.00 83.69 94 ALA A CA 1
ATOM 756 C C . ALA A 1 94 ? 17.151 0.513 -17.863 1.00 83.69 94 ALA A C 1
ATOM 758 O O . ALA A 1 94 ? 18.153 0.961 -18.417 1.00 83.69 94 ALA A O 1
ATOM 759 N N . ASP A 1 95 ? 16.538 -0.598 -18.274 1.00 85.56 95 ASP A N 1
ATOM 760 C CA . ASP A 1 95 ? 17.018 -1.442 -19.373 1.00 85.56 95 ASP A CA 1
ATOM 761 C C . ASP A 1 95 ? 16.979 -0.710 -20.719 1.00 85.56 95 ASP A C 1
ATOM 763 O O . ASP A 1 95 ? 17.935 -0.771 -21.493 1.00 85.56 95 ASP A O 1
ATOM 767 N N . ALA A 1 96 ? 15.899 0.030 -21.001 1.00 83.50 96 ALA A N 1
ATOM 768 C CA . ALA A 1 96 ? 15.800 0.839 -22.213 1.00 83.50 96 ALA A CA 1
ATOM 769 C C . ALA A 1 96 ? 16.901 1.907 -22.262 1.00 83.50 96 ALA A C 1
ATOM 771 O O . ALA A 1 96 ? 17.583 2.030 -23.278 1.00 83.50 96 ALA A O 1
ATOM 772 N N . VAL A 1 97 ? 17.125 2.618 -21.152 1.00 82.75 97 VAL A N 1
ATOM 773 C CA . VAL A 1 97 ? 18.193 3.622 -21.039 1.00 82.75 97 VAL A CA 1
ATOM 774 C C . VAL A 1 97 ? 19.571 2.979 -21.215 1.00 82.75 97 VAL A C 1
ATOM 776 O O . VAL A 1 97 ? 20.381 3.500 -21.981 1.00 82.75 97 VAL A O 1
ATOM 779 N N . ALA A 1 98 ? 19.829 1.830 -20.584 1.00 82.88 98 ALA A N 1
ATOM 780 C CA . ALA A 1 98 ? 21.086 1.093 -20.732 1.00 82.88 98 ALA A CA 1
ATOM 781 C C . ALA A 1 98 ? 21.323 0.613 -22.176 1.00 82.88 98 ALA A C 1
ATOM 783 O O . ALA A 1 98 ? 22.457 0.604 -22.649 1.00 82.88 98 ALA A O 1
ATOM 784 N N . ALA A 1 99 ? 20.255 0.268 -22.900 1.00 83.50 99 ALA A N 1
ATOM 785 C CA . ALA A 1 99 ? 20.297 -0.118 -24.309 1.00 83.50 99 ALA A CA 1
ATOM 786 C C . ALA A 1 99 ? 20.311 1.076 -25.289 1.00 83.50 99 ALA A C 1
ATOM 788 O O . ALA A 1 99 ? 20.278 0.858 -26.503 1.00 83.50 99 ALA A O 1
ATOM 789 N N . GLY A 1 100 ? 20.309 2.323 -24.799 1.00 79.94 100 GLY A N 1
ATOM 790 C CA . GLY A 1 100 ? 20.237 3.530 -25.633 1.00 79.94 100 GLY A CA 1
ATOM 791 C C . GLY A 1 100 ? 18.895 3.717 -26.356 1.00 79.94 100 GLY A C 1
ATOM 792 O O . GLY A 1 100 ? 18.838 4.370 -27.397 1.00 79.94 100 GLY A O 1
ATOM 793 N N . ARG A 1 101 ? 17.814 3.118 -25.844 1.00 77.81 101 ARG A N 1
ATOM 794 C CA . ARG A 1 101 ? 16.458 3.156 -26.414 1.00 77.81 101 ARG A CA 1
ATOM 795 C C . ARG A 1 101 ? 15.544 4.080 -25.607 1.00 77.81 101 ARG A C 1
ATOM 797 O O . ARG A 1 101 ? 15.666 4.201 -24.392 1.00 77.81 101 ARG A O 1
ATOM 804 N N . ASN A 1 102 ? 14.552 4.663 -26.278 1.00 73.75 102 ASN A N 1
ATOM 805 C CA . ASN A 1 102 ? 13.467 5.379 -25.607 1.00 73.75 102 ASN A CA 1
ATOM 806 C C . ASN A 1 102 ? 12.445 4.389 -25.031 1.00 73.75 102 ASN A C 1
ATOM 808 O O . ASN A 1 102 ? 11.999 3.474 -25.724 1.00 73.75 102 ASN A O 1
ATOM 812 N N . TYR A 1 103 ? 12.051 4.593 -23.773 1.00 66.25 103 TYR A N 1
ATOM 813 C CA . TYR A 1 103 ? 11.009 3.798 -23.127 1.00 66.25 103 TYR A CA 1
ATOM 814 C C . TYR A 1 103 ? 9.617 4.378 -23.401 1.00 66.25 103 TYR A C 1
ATOM 816 O O . TYR A 1 103 ? 9.347 5.532 -23.065 1.00 66.25 103 TYR A O 1
ATOM 824 N N . TYR A 1 104 ? 8.713 3.548 -23.921 1.00 65.94 104 TYR A N 1
ATOM 825 C CA . TYR A 1 104 ? 7.288 3.855 -24.038 1.00 65.94 104 TYR A CA 1
ATOM 826 C C . TYR A 1 104 ? 6.494 2.841 -23.212 1.00 65.94 104 TYR A C 1
ATOM 828 O O . TYR A 1 104 ? 6.545 1.641 -23.474 1.00 65.94 104 TYR A O 1
ATOM 836 N N . PHE A 1 105 ? 5.767 3.318 -22.199 1.00 58.34 105 PHE A N 1
ATOM 837 C CA . PHE A 1 105 ? 4.859 2.474 -21.425 1.00 58.34 105 PHE A CA 1
ATOM 838 C C . PHE A 1 105 ? 3.638 2.130 -22.281 1.00 58.34 105 PHE A C 1
ATOM 840 O O . PHE A 1 105 ? 2.902 3.033 -22.680 1.00 58.34 105 PHE A O 1
ATOM 847 N N . LYS A 1 106 ? 3.407 0.840 -22.544 1.00 54.50 106 LYS A N 1
ATOM 848 C CA . LYS A 1 106 ? 2.154 0.349 -23.123 1.00 54.50 106 LYS A CA 1
ATOM 849 C C . LYS A 1 106 ? 1.402 -0.402 -22.015 1.00 54.50 106 LYS A C 1
ATOM 851 O O . LYS A 1 106 ? 1.871 -1.470 -21.626 1.00 54.50 106 LYS A O 1
ATOM 856 N N . PRO A 1 107 ? 0.304 0.145 -21.459 1.00 48.97 107 PRO A N 1
ATOM 857 C CA . PRO A 1 107 ? -0.484 -0.581 -20.469 1.00 48.97 107 PRO A CA 1
ATOM 858 C C . PRO A 1 107 ? -1.008 -1.876 -21.093 1.00 48.97 107 PRO A C 1
ATOM 860 O O . PRO A 1 107 ? -1.316 -1.899 -22.290 1.00 48.97 107 PRO A O 1
ATOM 863 N N . ALA A 1 108 ? -1.095 -2.941 -20.292 1.00 47.75 108 ALA A N 1
ATOM 864 C CA . ALA A 1 108 ? -1.681 -4.202 -20.726 1.00 47.75 108 ALA A CA 1
ATOM 865 C C . ALA A 1 108 ? -3.077 -3.915 -21.290 1.00 47.75 108 ALA A C 1
ATOM 867 O O . ALA A 1 108 ? -3.984 -3.479 -20.582 1.00 47.75 108 ALA A O 1
ATOM 868 N N . THR A 1 109 ? -3.212 -4.071 -22.602 1.00 45.00 109 THR A N 1
ATOM 869 C CA . THR A 1 109 ? -4.503 -3.984 -23.267 1.00 45.00 109 THR A CA 1
ATOM 870 C C . THR A 1 109 ? -5.189 -5.291 -22.911 1.00 45.00 109 THR A C 1
ATOM 872 O O . THR A 1 109 ? -4.647 -6.351 -23.211 1.00 45.00 109 THR A O 1
ATOM 875 N N . VAL A 1 110 ? -6.311 -5.236 -22.193 1.00 47.31 110 VAL A N 1
ATOM 876 C CA . VAL A 1 110 ? -7.187 -6.404 -22.074 1.00 47.31 110 VAL A CA 1
ATOM 877 C C . VAL A 1 110 ? -7.681 -6.653 -23.493 1.00 47.31 110 VAL A C 1
ATOM 879 O O . VAL A 1 110 ? -8.548 -5.926 -23.977 1.00 47.31 110 VAL A O 1
ATOM 882 N N . GLU A 1 111 ? -7.032 -7.565 -24.213 1.00 42.31 111 GLU A N 1
ATOM 883 C CA . GLU A 1 111 ? -7.532 -8.015 -25.503 1.00 42.31 111 GLU A CA 1
ATOM 884 C C . GLU A 1 111 ? -8.893 -8.663 -25.227 1.00 42.31 111 GLU A C 1
ATOM 886 O O . GLU A 1 111 ? -8.972 -9.546 -24.368 1.00 42.31 111 GLU A O 1
ATOM 891 N N . PRO A 1 112 ? -9.989 -8.193 -25.847 1.00 43.09 112 PRO A N 1
ATOM 892 C CA . PRO A 1 112 ? -11.239 -8.920 -25.755 1.00 43.09 112 PRO A CA 1
ATOM 893 C C . PRO A 1 112 ? -10.997 -10.300 -26.366 1.00 43.09 112 PRO A C 1
ATOM 895 O O . PRO A 1 112 ? -10.557 -10.398 -27.510 1.00 43.09 112 PRO A O 1
ATOM 898 N N . GLU A 1 113 ? -11.255 -11.351 -25.587 1.00 43.03 113 GLU A N 1
ATOM 899 C CA . GLU A 1 113 ? -11.358 -12.720 -26.084 1.00 43.03 113 GLU A CA 1
ATOM 900 C C . GLU A 1 113 ? -12.382 -12.713 -27.226 1.00 43.03 113 GLU A C 1
ATOM 902 O O . GLU A 1 113 ? -13.592 -12.622 -27.004 1.00 43.03 113 GLU A O 1
ATOM 907 N N . VAL A 1 114 ? -11.898 -12.733 -28.468 1.00 53.09 114 VAL A N 1
ATOM 908 C CA . VAL A 1 114 ? -12.742 -13.033 -29.619 1.00 53.09 114 VAL A CA 1
ATOM 909 C C . VAL A 1 114 ? -13.008 -14.525 -29.522 1.00 53.09 114 VAL A C 1
ATOM 911 O O . VAL A 1 114 ? -12.147 -15.343 -29.828 1.00 53.09 114 VAL A O 1
ATOM 914 N N . THR A 1 115 ? -14.179 -14.875 -29.002 1.00 46.06 115 THR A N 1
ATOM 915 C CA . THR A 1 115 ? -14.692 -16.237 -29.097 1.00 46.06 115 THR A CA 1
ATOM 916 C C . THR A 1 115 ? -15.111 -16.466 -30.546 1.00 46.06 115 THR A C 1
ATOM 918 O O . THR A 1 115 ? -15.909 -15.710 -31.102 1.00 46.06 115 THR A O 1
ATOM 921 N N . ASP A 1 116 ? -14.501 -17.475 -31.173 1.00 50.34 116 ASP A N 1
ATOM 922 C CA . ASP A 1 116 ? -14.791 -17.954 -32.526 1.00 50.34 116 ASP A CA 1
ATOM 923 C C . ASP A 1 116 ? -16.220 -18.517 -32.615 1.00 50.34 116 ASP A C 1
ATOM 925 O O . ASP A 1 116 ? -16.429 -19.724 -32.649 1.00 50.34 116 ASP A O 1
ATOM 929 N N . GLU A 1 117 ? -17.231 -17.657 -3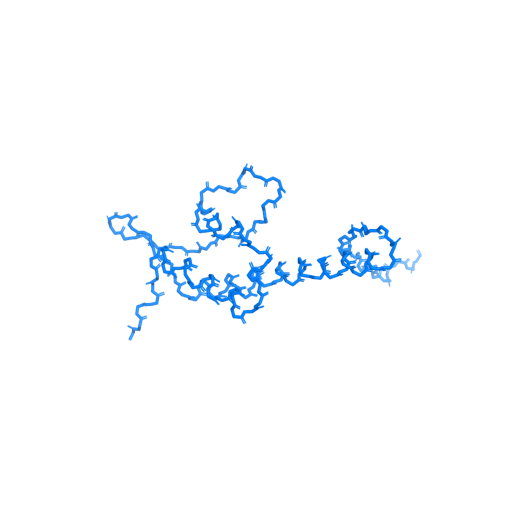2.663 1.00 50.91 117 GLU A N 1
ATOM 930 C CA . GLU A 1 117 ? -18.590 -18.051 -33.038 1.00 50.91 117 GLU A CA 1
ATOM 931 C C . GLU A 1 117 ? -19.271 -16.921 -33.807 1.00 50.91 117 GLU A C 1
ATOM 933 O O . GLU A 1 117 ? -20.107 -16.238 -33.239 1.00 50.91 117 GLU A O 1
ATOM 938 N N . GLN A 1 118 ? -18.933 -16.732 -35.091 1.00 40.38 118 GLN A N 1
ATOM 939 C CA . GLN A 1 118 ? -19.896 -16.394 -36.161 1.00 40.38 118 GLN A CA 1
ATOM 940 C C . GLN A 1 118 ? -19.326 -16.832 -37.523 1.00 40.38 118 GLN A C 1
ATOM 942 O O . GLN A 1 118 ? -18.883 -16.028 -38.339 1.00 40.38 118 GLN A O 1
ATOM 947 N N . LEU A 1 119 ? -19.330 -18.147 -37.748 1.00 42.38 119 LEU A N 1
ATOM 948 C CA . LEU A 1 119 ? -19.338 -18.764 -39.074 1.00 42.38 119 LEU A CA 1
ATOM 949 C C . LEU A 1 119 ? -20.797 -19.132 -39.379 1.00 42.38 119 LEU A C 1
ATOM 951 O O . LEU A 1 119 ? -21.226 -20.210 -38.976 1.00 42.38 119 LEU A O 1
ATOM 955 N N . VAL A 1 120 ? -21.546 -18.241 -40.040 1.00 40.62 120 VAL A N 1
ATOM 956 C CA . VAL A 1 120 ? -22.688 -18.575 -40.921 1.00 40.62 120 VAL A CA 1
ATOM 957 C C . VAL A 1 120 ? -22.801 -17.510 -42.004 1.00 40.62 120 VAL A C 1
ATOM 959 O O . VAL A 1 120 ? -22.945 -16.323 -41.639 1.00 40.62 120 VAL A O 1
#

Mean predicted aligned error: 12.03 Å

Nearest PDB structures (foldseek):
  4r4e-assembly1_A  TM=4.747E-01  e=1.390E+00  Bacillus subtilis subsp. subtilis str. 168
  2kvv-assembly1_A  TM=3.581E-01  e=8.029E+00  Klebsiella pneumoniae subsp. pneumoniae MGH 78578

Sequence (120 aa):
MTNSQLPPPQAVRYINTWLSRNNYSGVFPNDLALLLAENRRITRSPNVIKYGRIPFSKDSKGRISYRLEDIRDLCNNAIKPICEERLAIQLAKADAVAAGRNYYFKPATVEPEVTDEQLV

pLDDT: mean 70.07, std 17.42, range [36.56, 90.94]

Radius of gyration: 19.37 Å; Cα contacts (8 Å, |Δi|>4): 80; chains: 1; bounding box: 44×35×63 Å

Secondary structure (DSSP, 8-state):
----EEPHHHHHHHHHHHHHHTT-TTT-TTTHHHHHHGGG-TTS-TTS--------EE-TT--EEEEHHHHHHIIIIIIHHHHHHHHHHHHHHHHHHHTT---------------S----

Organism: Methylobacter tundripaludum (strain ATCC BAA-1195 / DSM 17260 / SV96) (NCBI:txid697282)